Protein AF-A0A968XR82-F1 (afdb_monomer_lite)

Foldseek 3Di:
DDDDDDDPPDDPPCCCVVPVPDDPVNVLLVVQLVDQKDFDADPVQATQAIHHNDPVCCPVPGVVRHRDRPDDD

Secondary structure (DSSP, 8-state):
------------SSHHHHHTT--HHHHHHHHHHH-SEEEEE-TTSBEEEEEES-GGGHHHHHHHHTTSBSS--

Structure (mmCIF, N/CA/C/O backbone):
data_AF-A0A968XR82-F1
#
_entry.id   AF-A0A968XR82-F1
#
loop_
_atom_site.group_PDB
_atom_site.id
_atom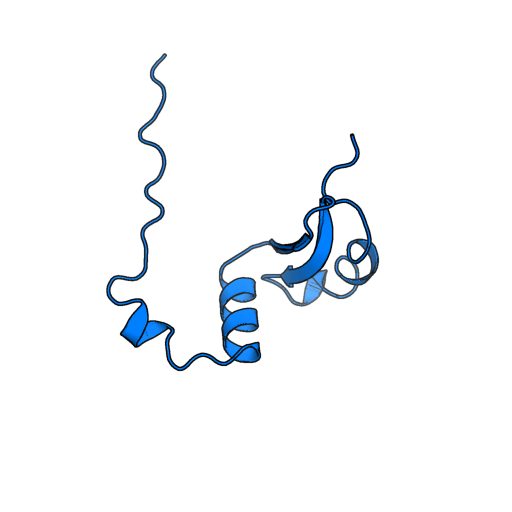_site.type_symbol
_atom_site.label_atom_id
_atom_site.label_alt_id
_atom_site.label_comp_id
_atom_site.label_asym_id
_atom_site.label_entity_id
_atom_site.label_seq_id
_atom_site.pdbx_PDB_ins_code
_atom_site.Cartn_x
_atom_site.Cartn_y
_atom_site.Cartn_z
_atom_site.occupancy
_atom_site.B_iso_or_equiv
_atom_site.auth_seq_id
_atom_site.auth_comp_id
_atom_site.auth_asym_id
_atom_site.auth_atom_id
_atom_site.pdbx_PDB_model_num
ATOM 1 N N . MET A 1 1 ? -9.864 37.220 -2.496 1.00 48.50 1 MET A N 1
ATOM 2 C CA . MET A 1 1 ? -9.905 35.817 -2.032 1.00 48.50 1 MET A CA 1
ATOM 3 C C . MET A 1 1 ? -10.389 34.970 -3.205 1.00 48.50 1 MET A C 1
ATOM 5 O O . MET A 1 1 ? -11.516 35.169 -3.630 1.00 48.50 1 MET A O 1
ATOM 9 N N . GLN A 1 2 ? -9.532 34.143 -3.811 1.00 59.19 2 GLN A N 1
ATOM 10 C CA . GLN A 1 2 ? -9.869 33.340 -4.997 1.00 59.19 2 GLN A CA 1
ATOM 11 C C . GLN A 1 2 ? -9.546 31.872 -4.693 1.00 59.19 2 GLN A C 1
ATOM 13 O O . GLN A 1 2 ? -8.406 31.556 -4.359 1.00 59.19 2 GLN A O 1
ATOM 18 N N . LEU A 1 3 ? -10.546 30.986 -4.745 1.00 58.16 3 LEU A N 1
ATOM 19 C CA . LEU A 1 3 ? -10.353 29.540 -4.603 1.00 58.16 3 LEU A CA 1
ATOM 20 C C . LEU A 1 3 ? -10.074 28.917 -5.985 1.00 58.16 3 LEU A C 1
ATOM 22 O O . LEU A 1 3 ? -10.975 28.821 -6.807 1.00 58.16 3 LEU A O 1
ATOM 26 N N . ALA A 1 4 ? -8.808 28.521 -6.171 1.00 55.69 4 ALA A N 1
ATOM 27 C CA . ALA A 1 4 ? -8.247 27.364 -6.894 1.00 55.69 4 ALA A CA 1
ATOM 28 C C . ALA A 1 4 ? -8.666 27.012 -8.346 1.00 55.69 4 ALA A C 1
ATOM 30 O O . ALA A 1 4 ? -9.836 26.759 -8.617 1.00 55.69 4 ALA A O 1
ATOM 31 N N . PRO A 1 5 ? -7.696 26.653 -9.213 1.00 52.41 5 PRO A N 1
ATOM 32 C CA . PRO A 1 5 ? -7.794 25.401 -9.953 1.00 52.41 5 PRO A CA 1
ATOM 33 C C . PRO A 1 5 ? -7.480 24.234 -8.998 1.00 52.41 5 PRO A C 1
ATOM 35 O O . PRO A 1 5 ? -6.410 24.182 -8.387 1.00 52.41 5 PRO A O 1
ATOM 38 N N . ARG A 1 6 ? -8.409 23.281 -8.840 1.00 60.31 6 ARG A N 1
ATOM 39 C CA . ARG A 1 6 ? -8.092 21.981 -8.221 1.00 60.31 6 ARG A CA 1
ATOM 40 C C . ARG A 1 6 ? -6.954 21.361 -9.034 1.00 60.31 6 ARG A C 1
ATOM 42 O O . ARG A 1 6 ? -7.080 21.262 -10.253 1.00 60.31 6 ARG A O 1
ATOM 49 N N . LYS A 1 7 ? -5.860 20.973 -8.362 1.00 55.06 7 LYS A N 1
ATOM 50 C CA . LYS A 1 7 ? -4.760 20.190 -8.947 1.00 55.06 7 LYS A CA 1
ATOM 51 C C . LYS A 1 7 ? -5.355 19.125 -9.867 1.00 55.06 7 LYS A C 1
ATOM 53 O O . LYS A 1 7 ? -6.156 18.302 -9.427 1.00 55.06 7 LYS A O 1
ATOM 58 N N . SER A 1 8 ? -4.976 19.152 -11.138 1.00 58.94 8 SER A N 1
ATOM 59 C CA . SER A 1 8 ? -5.212 18.019 -12.018 1.00 58.94 8 SER A CA 1
ATOM 60 C C . SER A 1 8 ? -4.453 16.830 -11.435 1.00 58.94 8 SER A C 1
ATOM 62 O O . SER A 1 8 ? -3.231 16.911 -11.289 1.00 58.94 8 SER A O 1
ATOM 64 N N . ASN A 1 9 ? -5.140 15.730 -11.132 1.00 61.31 9 ASN A N 1
ATOM 65 C CA . ASN A 1 9 ? -4.477 14.441 -10.953 1.00 61.31 9 ASN A CA 1
ATOM 66 C C . ASN A 1 9 ? -3.986 14.003 -12.332 1.00 61.31 9 ASN A C 1
ATOM 68 O O . ASN A 1 9 ? -4.680 13.278 -13.043 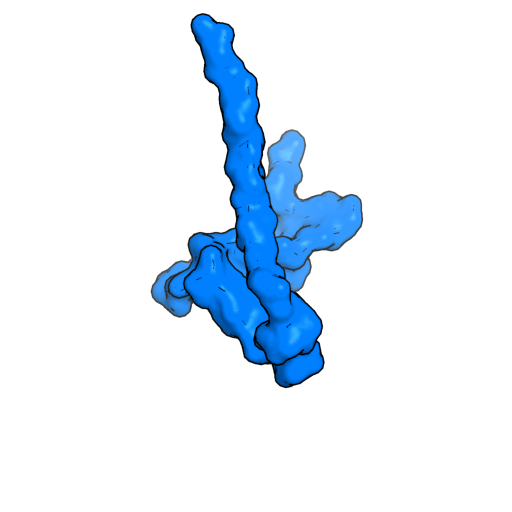1.00 61.31 9 ASN A O 1
ATOM 72 N N . ALA A 1 10 ? -2.843 14.545 -12.758 1.00 74.50 10 ALA A N 1
ATOM 73 C CA . ALA A 1 10 ? -2.231 14.186 -14.022 1.00 74.50 10 ALA A CA 1
ATOM 74 C C . ALA A 1 10 ? -2.007 12.670 -14.019 1.00 74.50 10 ALA A C 1
ATOM 76 O O . ALA A 1 10 ? -1.217 12.140 -13.244 1.00 74.50 10 ALA A O 1
ATOM 77 N N . GLN A 1 11 ? -2.780 11.973 -14.843 1.00 83.31 1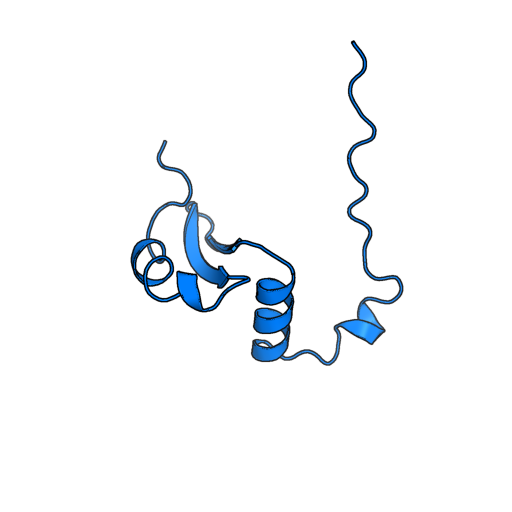1 GLN A N 1
ATOM 78 C CA . GLN A 1 11 ? -2.687 10.530 -14.996 1.00 83.31 11 GLN A CA 1
ATOM 79 C C . GLN A 1 11 ? -1.536 10.169 -15.935 1.00 83.31 11 GLN A C 1
ATOM 81 O O . GLN A 1 11 ? -1.077 10.995 -16.732 1.00 83.31 11 GLN A O 1
ATOM 86 N N . PHE A 1 12 ? -1.111 8.905 -15.902 1.00 86.06 12 PHE A N 1
ATOM 87 C CA . PHE A 1 12 ? -0.218 8.376 -16.927 1.00 86.06 12 PHE A CA 1
ATOM 88 C C . PHE A 1 12 ? -0.789 8.650 -18.320 1.00 86.06 12 PHE A C 1
ATOM 90 O O . PHE A 1 12 ? -1.975 8.443 -18.572 1.00 86.06 12 PHE A O 1
ATOM 97 N N . LYS A 1 13 ? 0.075 9.056 -19.253 1.00 91.81 13 LYS A N 1
ATOM 98 C CA . LYS A 1 13 ? -0.316 9.284 -20.652 1.00 91.81 13 LYS A CA 1
ATOM 99 C C . LYS A 1 13 ? -0.838 8.004 -21.326 1.00 91.81 13 LYS A C 1
ATOM 101 O O . LYS A 1 13 ? -1.680 8.082 -22.211 1.00 91.81 13 LYS A O 1
ATOM 106 N N . TRP A 1 14 ? -0.353 6.834 -20.895 1.00 93.31 14 TRP A N 1
ATOM 107 C CA . TRP A 1 14 ? -0.686 5.524 -21.470 1.00 93.31 14 TRP A CA 1
ATOM 108 C C . TRP A 1 14 ? -0.850 4.442 -20.382 1.00 93.31 14 TRP A C 1
ATOM 110 O O . TRP A 1 14 ? -0.059 3.501 -20.331 1.00 93.31 14 TRP A O 1
ATOM 120 N N . PRO A 1 15 ? -1.870 4.523 -19.509 1.00 91.06 15 PRO A N 1
ATOM 121 C CA . PRO A 1 15 ? -1.962 3.697 -18.301 1.00 91.06 15 PRO A CA 1
ATOM 122 C C . PRO A 1 15 ? -2.051 2.199 -18.608 1.00 91.06 15 PRO A C 1
ATOM 124 O O . PRO A 1 15 ? -1.409 1.404 -17.935 1.00 91.06 15 PRO A O 1
ATOM 127 N N . LYS A 1 16 ? -2.753 1.799 -19.680 1.00 92.50 16 LYS A N 1
ATOM 128 C CA . LYS A 1 16 ? -2.779 0.393 -20.118 1.00 92.50 16 LYS A CA 1
ATOM 129 C C . LYS A 1 16 ? -1.382 -0.114 -20.471 1.00 92.50 16 LYS A C 1
ATOM 131 O O . LYS A 1 16 ? -1.018 -1.204 -20.062 1.00 92.50 16 LYS A O 1
ATOM 136 N N . LYS A 1 17 ? -0.578 0.670 -21.193 1.00 92.56 17 LYS A N 1
ATOM 137 C CA . LYS A 1 17 ? 0.791 0.271 -21.553 1.00 92.56 17 LYS A CA 1
ATOM 138 C C . LYS A 1 17 ? 1.705 0.232 -20.325 1.00 92.56 17 LYS A C 1
ATOM 140 O O . LYS A 1 17 ? 2.524 -0.667 -20.217 1.00 92.56 17 LYS A O 1
ATOM 145 N N . SER A 1 18 ? 1.565 1.205 -19.428 1.00 91.31 18 SER A N 1
ATOM 146 C CA . SER A 1 18 ? 2.448 1.365 -18.271 1.00 91.31 18 SER A CA 1
ATOM 147 C C . SER A 1 18 ? 2.126 0.429 -17.104 1.00 91.31 18 SER A C 1
ATOM 149 O O . SER A 1 18 ? 3.041 0.076 -16.374 1.00 91.31 18 SER A O 1
ATOM 151 N N . LEU A 1 19 ? 0.858 0.041 -16.914 1.00 93.81 19 LEU A N 1
ATOM 152 C CA . LEU A 1 19 ? 0.402 -0.657 -15.704 1.00 93.81 19 LEU A CA 1
ATOM 153 C C . LEU A 1 19 ? -0.134 -2.076 -15.953 1.00 93.81 19 LEU A C 1
ATOM 155 O O . LEU A 1 19 ? -0.225 -2.844 -15.005 1.00 93.81 19 LEU A O 1
ATOM 159 N N . SER A 1 20 ? -0.488 -2.456 -17.190 1.00 93.44 20 SER A N 1
ATOM 160 C CA . SER A 1 20 ? -1.158 -3.753 -17.451 1.00 93.44 20 SER A CA 1
ATOM 161 C C . SER A 1 20 ? -0.325 -4.992 -17.127 1.00 93.44 20 SER A C 1
ATOM 163 O O . SER A 1 20 ? -0.899 -6.051 -16.902 1.00 93.44 20 SER A O 1
ATOM 165 N N . ALA A 1 21 ? 1.001 -4.867 -17.119 1.00 93.81 21 ALA A N 1
ATOM 166 C CA . ALA A 1 21 ? 1.917 -5.962 -16.818 1.00 93.81 21 ALA A CA 1
ATOM 167 C C . ALA A 1 21 ? 2.332 -6.014 -15.339 1.00 93.81 21 ALA A C 1
ATOM 169 O O . ALA A 1 21 ? 3.119 -6.882 -14.972 1.00 93.81 21 ALA A O 1
ATOM 170 N N . LEU A 1 22 ? 1.863 -5.079 -14.502 1.00 96.06 22 LEU A N 1
ATOM 171 C CA . LEU A 1 22 ? 2.211 -5.075 -13.086 1.00 96.06 22 LEU A CA 1
ATOM 172 C C . LEU A 1 22 ? 1.403 -6.147 -12.361 1.00 96.06 22 LEU A C 1
ATOM 174 O O . LEU A 1 22 ? 0.172 -6.128 -12.374 1.00 96.06 22 LEU A O 1
ATOM 178 N N . ASP A 1 23 ? 2.110 -7.058 -11.703 1.00 95.19 23 ASP A N 1
ATOM 179 C CA . ASP A 1 23 ? 1.508 -7.909 -10.688 1.00 95.19 23 ASP A CA 1
ATOM 180 C C . ASP A 1 23 ? 1.251 -7.115 -9.393 1.00 95.19 23 ASP A C 1
ATOM 182 O O . ASP A 1 23 ? 1.599 -5.934 -9.267 1.00 95.19 23 ASP A O 1
ATOM 186 N N . ALA A 1 24 ? 0.615 -7.763 -8.417 1.00 95.00 24 ALA A N 1
ATOM 187 C CA . ALA A 1 24 ? 0.273 -7.126 -7.148 1.00 95.00 24 ALA A CA 1
ATOM 188 C C . ALA A 1 24 ? 1.508 -6.600 -6.392 1.00 95.00 24 ALA A C 1
ATOM 190 O O . ALA A 1 24 ? 1.446 -5.530 -5.786 1.00 95.00 24 ALA A O 1
ATOM 191 N N . LEU A 1 25 ? 2.639 -7.308 -6.460 1.00 93.88 25 LEU A N 1
ATOM 192 C CA . LEU A 1 25 ? 3.861 -6.932 -5.752 1.00 93.88 25 LEU A CA 1
ATOM 193 C C . LEU A 1 25 ? 4.516 -5.705 -6.398 1.00 93.88 25 LEU A C 1
ATOM 195 O O . LEU A 1 25 ? 4.877 -4.750 -5.709 1.00 93.88 25 LEU A O 1
ATOM 199 N N . SER A 1 26 ? 4.655 -5.708 -7.723 1.00 94.75 26 SER A N 1
ATOM 200 C CA . SER A 1 26 ? 5.172 -4.575 -8.486 1.00 94.75 26 SER A CA 1
ATOM 201 C C . SER A 1 26 ? 4.271 -3.347 -8.360 1.00 94.75 26 SER A C 1
ATOM 203 O O . SER A 1 26 ? 4.783 -2.233 -8.247 1.00 94.75 26 SER A O 1
ATOM 205 N N . ALA A 1 27 ? 2.948 -3.532 -8.334 1.00 94.38 27 ALA A N 1
ATOM 206 C CA . ALA A 1 27 ? 2.006 -2.447 -8.084 1.00 94.38 27 ALA A CA 1
ATOM 207 C C . ALA A 1 27 ? 2.182 -1.855 -6.676 1.00 94.38 27 ALA A C 1
ATOM 209 O O . ALA A 1 27 ? 2.277 -0.636 -6.546 1.00 94.38 27 ALA A O 1
ATOM 210 N N . GLY A 1 28 ? 2.300 -2.699 -5.644 1.00 93.00 28 GLY A N 1
ATOM 211 C CA . GLY A 1 28 ? 2.547 -2.260 -4.267 1.00 93.00 28 GLY A CA 1
ATOM 212 C C . GLY A 1 28 ? 3.831 -1.438 -4.134 1.00 93.00 28 GLY A C 1
ATOM 213 O O . GLY A 1 28 ? 3.806 -0.339 -3.585 1.00 93.00 28 GLY A O 1
ATOM 214 N N . LYS A 1 29 ? 4.933 -1.907 -4.735 1.00 91.88 29 LYS A N 1
ATOM 215 C CA . LYS A 1 29 ? 6.214 -1.177 -4.761 1.00 91.88 29 LYS A CA 1
ATOM 216 C C . LYS A 1 29 ? 6.110 0.174 -5.463 1.00 91.88 29 LYS A C 1
ATOM 218 O O . LYS A 1 29 ? 6.638 1.160 -4.961 1.00 91.88 29 LYS A O 1
ATOM 223 N N . LEU A 1 30 ? 5.433 0.230 -6.612 1.00 93.88 30 LEU A N 1
ATOM 224 C CA . LEU A 1 30 ? 5.224 1.485 -7.336 1.00 93.88 30 LEU A CA 1
ATOM 225 C C . LEU A 1 30 ? 4.419 2.489 -6.501 1.00 93.88 30 LEU A C 1
ATOM 227 O O . LEU A 1 30 ? 4.749 3.671 -6.492 1.00 93.88 30 LEU A O 1
ATOM 231 N N . ILE A 1 31 ? 3.371 2.023 -5.816 1.00 93.19 31 ILE A N 1
ATOM 232 C CA . ILE A 1 31 ? 2.528 2.861 -4.957 1.00 93.19 31 ILE A CA 1
ATOM 233 C C . ILE A 1 31 ? 3.334 3.396 -3.771 1.00 93.19 31 ILE A C 1
ATOM 235 O O . ILE A 1 31 ? 3.310 4.603 -3.546 1.00 93.19 31 ILE A O 1
ATOM 239 N N . GLY A 1 32 ? 4.068 2.529 -3.064 1.00 92.00 32 GLY A N 1
ATOM 240 C CA . GLY A 1 32 ? 4.938 2.932 -1.956 1.00 92.00 32 GLY A CA 1
ATOM 241 C C . GLY A 1 32 ? 5.974 3.958 -2.405 1.00 92.00 32 GLY A C 1
ATOM 242 O O . GLY A 1 32 ? 6.028 5.047 -1.861 1.00 92.00 32 GLY A O 1
ATOM 243 N N . ALA A 1 33 ? 6.698 3.694 -3.494 1.00 91.06 33 ALA A N 1
ATOM 244 C CA . ALA A 1 33 ? 7.707 4.622 -4.010 1.00 91.06 33 ALA A CA 1
ATOM 245 C C . ALA A 1 33 ? 7.151 5.993 -4.454 1.00 91.06 33 ALA A C 1
ATOM 247 O O . ALA A 1 33 ? 7.903 6.962 -4.540 1.00 91.06 33 ALA A O 1
ATOM 248 N N . ALA A 1 34 ? 5.860 6.080 -4.792 1.00 91.12 34 ALA A N 1
ATOM 249 C CA . ALA A 1 34 ? 5.224 7.311 -5.260 1.00 91.12 34 ALA A CA 1
ATOM 250 C C . ALA A 1 34 ? 4.520 8.110 -4.151 1.00 91.12 34 ALA A C 1
ATOM 252 O O . ALA A 1 34 ? 4.111 9.248 -4.401 1.00 91.12 34 ALA A O 1
ATOM 253 N N . ALA A 1 35 ? 4.332 7.526 -2.967 1.00 89.56 35 ALA A N 1
ATOM 254 C CA . ALA A 1 35 ? 3.576 8.113 -1.871 1.00 89.56 35 ALA A CA 1
ATOM 255 C C . ALA A 1 35 ? 4.410 8.154 -0.590 1.00 89.56 35 ALA A C 1
ATOM 257 O O . ALA A 1 35 ? 5.167 7.236 -0.305 1.00 89.56 35 ALA A O 1
ATOM 258 N N . ASP A 1 36 ? 4.203 9.174 0.241 1.00 87.50 36 ASP A N 1
ATOM 259 C CA . ASP A 1 36 ? 4.754 9.143 1.600 1.00 87.50 36 ASP A CA 1
ATOM 260 C C . ASP A 1 36 ? 4.116 7.985 2.390 1.00 87.50 36 ASP A C 1
ATOM 262 O O . ASP A 1 36 ? 4.805 7.184 3.021 1.00 87.50 36 ASP A O 1
ATOM 266 N N . VAL A 1 37 ? 2.784 7.868 2.286 1.00 89.06 37 VAL A N 1
ATOM 267 C CA . VAL A 1 37 ? 1.968 6.792 2.861 1.00 89.06 37 VAL A CA 1
ATOM 268 C C . VAL A 1 37 ? 0.810 6.465 1.916 1.00 89.06 37 VAL A C 1
ATOM 270 O O . VAL A 1 37 ? 0.065 7.356 1.501 1.00 89.06 37 VAL A O 1
ATOM 273 N N . ALA A 1 38 ? 0.606 5.183 1.623 1.00 93.19 38 ALA A N 1
ATOM 274 C CA . ALA A 1 38 ? -0.574 4.665 0.940 1.00 93.19 38 ALA A CA 1
ATOM 275 C C . ALA A 1 38 ? -1.293 3.649 1.835 1.00 93.19 38 ALA A C 1
ATOM 277 O O . ALA A 1 38 ? -0.649 2.772 2.399 1.00 93.19 38 ALA A O 1
ATOM 278 N N . LEU A 1 39 ? -2.621 3.753 1.956 1.00 93.62 39 LEU A N 1
ATOM 279 C CA . LEU A 1 39 ? -3.431 2.913 2.846 1.00 93.62 39 LEU A CA 1
ATOM 280 C C . LEU A 1 39 ? -4.531 2.191 2.069 1.00 93.62 39 LEU A C 1
ATOM 282 O O . LEU A 1 39 ? -5.270 2.812 1.301 1.00 93.62 39 LEU A O 1
ATOM 286 N N . VAL A 1 40 ? -4.702 0.900 2.340 1.00 94.94 40 VAL A N 1
ATOM 287 C CA . VAL A 1 40 ? -5.913 0.158 1.982 1.00 94.94 40 VAL A CA 1
ATOM 288 C C . VAL A 1 40 ? -6.855 0.216 3.174 1.00 94.94 40 VAL A C 1
ATOM 290 O O . VAL A 1 40 ? -6.530 -0.263 4.259 1.00 94.94 40 VAL A O 1
ATOM 293 N N . ILE A 1 41 ? -8.032 0.803 2.976 1.00 95.56 41 ILE A N 1
ATOM 294 C CA . ILE A 1 41 ? -9.027 1.003 4.031 1.00 95.56 41 ILE A CA 1
ATOM 295 C C . ILE A 1 41 ? -10.300 0.249 3.651 1.00 95.56 41 ILE A C 1
ATOM 297 O O . ILE A 1 41 ? -10.768 0.343 2.515 1.00 95.56 41 ILE A O 1
ATOM 301 N N . ASP A 1 42 ? -10.857 -0.514 4.591 1.00 95.62 42 ASP A N 1
ATOM 302 C CA . ASP A 1 42 ? -12.125 -1.208 4.372 1.00 95.62 42 ASP A CA 1
ATOM 303 C C . ASP A 1 42 ? -13.345 -0.278 4.498 1.00 95.62 42 ASP A C 1
ATOM 305 O O . ASP A 1 42 ? -13.254 0.894 4.865 1.00 95.62 42 ASP A O 1
ATOM 309 N N . ALA A 1 43 ? -14.536 -0.814 4.223 1.00 95.44 43 ALA A N 1
ATOM 310 C CA . ALA A 1 43 ? -15.782 -0.050 4.289 1.00 95.44 43 ALA A CA 1
ATOM 311 C C . ALA A 1 43 ? -16.122 0.486 5.697 1.00 95.44 43 ALA A C 1
ATOM 313 O O . ALA A 1 43 ? -16.982 1.357 5.823 1.00 95.44 43 ALA A O 1
ATOM 314 N N . LYS A 1 44 ? -15.479 -0.026 6.754 1.00 94.00 44 LYS A N 1
ATOM 315 C CA . LYS A 1 44 ? -15.648 0.431 8.141 1.00 94.00 44 LYS A CA 1
ATOM 316 C C . LYS A 1 44 ? -14.612 1.487 8.534 1.00 94.00 44 LYS A C 1
ATOM 318 O O . LYS A 1 44 ? -14.646 1.960 9.667 1.00 94.00 44 LYS A O 1
ATOM 323 N N . GLY A 1 45 ? -13.711 1.866 7.628 1.00 94.19 45 GLY A N 1
ATOM 324 C CA . GLY A 1 45 ? -12.649 2.828 7.909 1.00 94.19 45 GLY A CA 1
ATOM 325 C C . GLY A 1 45 ? -11.429 2.216 8.599 1.00 94.19 45 GLY A C 1
ATOM 326 O O . GLY A 1 45 ? -10.596 2.964 9.112 1.00 94.19 45 GLY A O 1
ATOM 327 N N . VAL A 1 46 ? -11.316 0.883 8.638 1.00 94.88 46 VAL A N 1
ATOM 328 C CA . VAL A 1 46 ? -10.183 0.185 9.258 1.00 94.88 46 VAL A CA 1
ATOM 329 C C . VAL A 1 46 ? -9.065 -0.004 8.237 1.00 94.88 46 VAL A C 1
ATOM 331 O O . VAL A 1 46 ? -9.309 -0.458 7.118 1.00 94.88 46 VAL A O 1
ATOM 334 N N . ILE A 1 47 ? -7.835 0.318 8.638 1.00 95.31 47 ILE A N 1
ATOM 335 C CA . ILE A 1 47 ? -6.627 0.105 7.837 1.00 95.31 47 ILE A CA 1
ATOM 336 C C . ILE A 1 47 ? -6.380 -1.402 7.733 1.00 95.31 47 ILE A C 1
ATOM 338 O O . ILE A 1 47 ? -6.261 -2.098 8.743 1.00 95.31 47 ILE A O 1
ATOM 342 N N . ARG A 1 48 ? -6.343 -1.921 6.508 1.00 95.12 48 ARG A N 1
ATOM 343 C CA . ARG A 1 48 ? -6.145 -3.346 6.209 1.00 95.12 48 ARG A CA 1
ATOM 344 C C . ARG A 1 48 ? -4.742 -3.659 5.724 1.00 95.12 48 ARG A C 1
ATOM 346 O O . ARG A 1 48 ? -4.302 -4.784 5.921 1.00 95.12 48 ARG A O 1
ATOM 353 N N . ASP A 1 49 ? -4.110 -2.687 5.082 1.00 93.50 49 ASP A N 1
ATOM 354 C CA . ASP A 1 49 ? -2.773 -2.792 4.513 1.00 93.50 49 ASP A CA 1
ATOM 355 C C . ASP A 1 49 ? -2.209 -1.387 4.265 1.00 93.50 49 ASP A C 1
ATOM 357 O O . ASP A 1 49 ? -2.973 -0.411 4.207 1.00 93.50 49 ASP A O 1
ATOM 361 N N . LEU A 1 50 ? -0.894 -1.281 4.103 1.00 92.56 50 LEU A N 1
ATOM 362 C CA . LEU A 1 50 ? -0.215 -0.032 3.787 1.00 92.56 50 LEU A CA 1
ATOM 363 C C . LEU A 1 50 ? 1.088 -0.241 3.018 1.00 92.56 50 LEU A C 1
ATOM 365 O O . LEU A 1 50 ? 1.735 -1.278 3.103 1.00 92.56 50 LEU A O 1
ATOM 369 N N . ALA A 1 51 ? 1.486 0.797 2.293 1.00 91.44 51 ALA A N 1
ATOM 370 C CA . ALA A 1 51 ? 2.806 0.923 1.695 1.00 91.44 51 ALA A CA 1
ATOM 371 C C . ALA A 1 51 ? 3.395 2.285 2.070 1.00 91.44 51 ALA A C 1
ATOM 373 O O . ALA A 1 51 ? 2.673 3.286 2.106 1.00 91.44 51 ALA A O 1
ATOM 374 N N . LEU A 1 52 ? 4.698 2.321 2.333 1.00 88.25 52 LEU A N 1
ATOM 375 C CA . LEU A 1 52 ? 5.432 3.537 2.678 1.00 88.25 52 LEU A CA 1
ATOM 376 C C . LEU A 1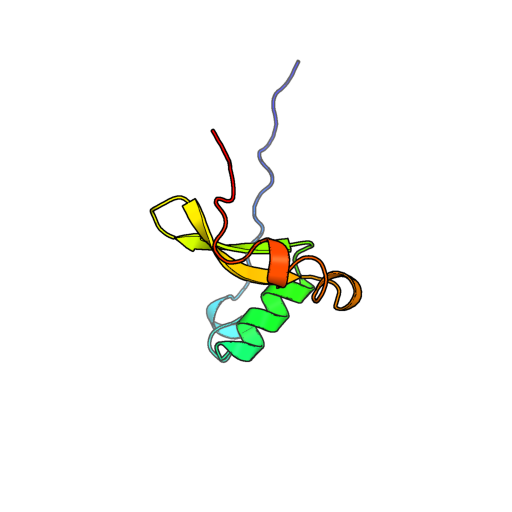 52 ? 6.481 3.833 1.609 1.00 88.25 52 LEU A C 1
ATOM 378 O O . LEU A 1 52 ? 6.984 2.917 0.956 1.00 88.25 52 LEU A O 1
ATOM 382 N N . GLY A 1 53 ? 6.822 5.111 1.453 1.00 86.56 53 GLY A N 1
ATOM 383 C CA . GLY A 1 53 ? 7.902 5.548 0.565 1.00 86.56 53 GLY A CA 1
ATOM 384 C C . GLY A 1 53 ? 9.310 5.358 1.131 1.00 86.56 53 GLY A C 1
ATOM 385 O O . GLY A 1 53 ? 10.279 5.563 0.404 1.00 86.56 53 GLY A O 1
ATOM 386 N N . SER A 1 54 ? 9.432 4.972 2.406 1.00 81.00 54 SER A N 1
ATOM 387 C CA . SER A 1 54 ? 10.705 4.687 3.072 1.00 81.00 54 SER A CA 1
ATOM 388 C C . SER A 1 54 ? 10.605 3.431 3.932 1.00 81.00 54 SER A C 1
ATOM 390 O O . SER A 1 54 ? 9.666 3.296 4.721 1.00 81.00 54 SER A O 1
ATOM 392 N N . ASP A 1 55 ? 11.606 2.558 3.808 1.00 73.38 55 ASP A N 1
ATOM 393 C CA . ASP A 1 55 ? 11.738 1.334 4.603 1.00 73.38 55 ASP A CA 1
ATOM 394 C C . ASP A 1 55 ? 12.012 1.648 6.086 1.00 73.38 55 ASP A C 1
ATOM 396 O O . ASP A 1 55 ? 11.575 0.906 6.962 1.00 73.38 55 ASP A O 1
ATOM 400 N N . ASP A 1 56 ? 12.640 2.793 6.385 1.00 72.19 56 ASP A N 1
ATOM 401 C CA . ASP A 1 56 ? 13.005 3.202 7.753 1.00 72.19 56 ASP A CA 1
ATOM 402 C C . ASP A 1 56 ? 11.786 3.433 8.664 1.00 72.19 56 ASP A C 1
ATOM 4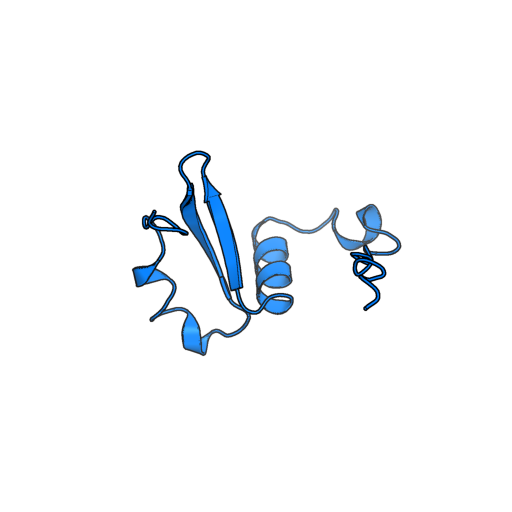04 O O . ASP A 1 56 ? 11.899 3.405 9.886 1.00 72.19 56 ASP A O 1
ATOM 408 N N . LEU A 1 57 ? 10.614 3.687 8.075 1.00 66.88 57 LEU A N 1
ATOM 409 C CA . LEU A 1 57 ? 9.365 3.930 8.801 1.00 66.88 57 LEU A CA 1
ATOM 410 C C . LEU A 1 57 ? 8.486 2.678 8.891 1.00 66.88 57 LEU A C 1
ATOM 412 O O . LEU A 1 57 ? 7.452 2.711 9.557 1.00 66.88 57 LEU A O 1
ATOM 416 N N . PHE A 1 58 ? 8.853 1.593 8.204 1.00 69.38 58 PHE A N 1
ATOM 417 C CA . PHE A 1 58 ? 7.958 0.460 8.001 1.00 69.38 58 PHE A CA 1
ATOM 418 C C . PHE A 1 58 ? 7.684 -0.296 9.296 1.00 69.38 58 PHE A C 1
ATOM 420 O O . PHE A 1 58 ? 6.521 -0.474 9.646 1.00 69.38 58 PHE A O 1
ATOM 427 N N . ASP A 1 59 ? 8.715 -0.643 10.061 1.00 66.12 59 ASP A N 1
ATOM 428 C CA . ASP A 1 59 ? 8.542 -1.484 11.250 1.00 66.12 59 ASP A CA 1
ATOM 429 C C . ASP A 1 59 ? 7.792 -0.766 12.393 1.00 66.12 59 ASP A C 1
ATOM 431 O O . ASP A 1 59 ? 6.976 -1.372 13.084 1.00 66.12 59 ASP A O 1
ATOM 435 N N . GLU A 1 60 ? 7.989 0.545 12.575 1.00 69.25 60 GLU A N 1
ATOM 436 C CA . GLU A 1 60 ? 7.301 1.306 13.634 1.00 69.25 60 GLU A CA 1
ATOM 437 C C . GLU A 1 60 ? 5.847 1.669 13.271 1.00 69.25 60 GLU A C 1
ATOM 439 O O . GLU A 1 60 ? 4.955 1.703 14.131 1.00 69.25 60 GLU A O 1
ATOM 444 N N . VAL A 1 61 ? 5.580 1.951 11.992 1.00 70.00 61 VAL A N 1
ATOM 445 C CA . VAL A 1 61 ? 4.269 2.434 11.527 1.00 70.00 61 VAL A CA 1
ATOM 446 C C . VAL A 1 61 ? 3.363 1.282 11.100 1.00 70.00 61 VAL A C 1
ATOM 448 O O . VAL A 1 61 ? 2.163 1.318 11.386 1.00 70.00 61 VAL A O 1
ATOM 451 N N . ALA A 1 62 ? 3.901 0.248 10.446 1.00 67.38 62 ALA A N 1
ATOM 452 C CA . ALA A 1 62 ? 3.076 -0.811 9.877 1.00 67.38 62 ALA A CA 1
ATOM 453 C C . ALA A 1 62 ? 2.342 -1.611 10.960 1.00 67.38 62 ALA A C 1
ATOM 455 O O . ALA A 1 62 ? 1.115 -1.753 10.910 1.00 67.38 62 ALA A O 1
ATOM 456 N N . ASP A 1 63 ? 3.073 -2.034 11.991 1.00 72.25 63 ASP A N 1
ATOM 457 C CA . ASP A 1 63 ? 2.533 -2.842 13.088 1.00 72.25 63 ASP A CA 1
ATOM 458 C C . ASP A 1 63 ? 1.553 -2.066 13.976 1.00 72.25 63 ASP A C 1
ATOM 460 O O . ASP A 1 63 ? 0.665 -2.647 14.606 1.00 72.25 63 ASP A O 1
ATOM 464 N N . SER A 1 64 ? 1.675 -0.738 14.030 1.00 83.75 64 SER A N 1
ATOM 465 C CA . SER A 1 64 ? 0.849 0.088 14.911 1.00 83.75 64 SER A CA 1
ATOM 466 C C . SER A 1 64 ? -0.475 0.530 14.276 1.00 83.75 64 SER A C 1
ATOM 468 O O . SER A 1 64 ? -1.425 0.835 15.013 1.00 83.75 64 SER A O 1
ATOM 470 N N . TRP A 1 65 ? -0.563 0.568 12.939 1.00 90.69 65 TRP A N 1
ATOM 471 C CA . TRP A 1 65 ? -1.711 1.117 12.204 1.00 90.69 65 TRP A CA 1
ATOM 472 C C . TRP A 1 65 ? -2.631 0.052 11.608 1.00 90.69 65 TRP A C 1
ATOM 474 O O . TRP A 1 65 ? -3.849 0.256 11.579 1.00 90.69 65 TRP A O 1
ATOM 484 N N . VAL A 1 66 ? -2.102 -1.087 11.152 1.00 92.19 66 VAL A N 1
ATOM 485 C CA . VAL A 1 66 ? -2.945 -2.153 10.590 1.00 92.19 66 VAL A CA 1
ATOM 486 C C . VAL A 1 66 ? -3.931 -2.658 11.651 1.00 92.19 66 VAL A C 1
ATOM 488 O O . VAL A 1 66 ? -3.588 -2.924 12.799 1.00 92.19 66 VAL A O 1
ATOM 491 N N . GLY A 1 67 ? -5.208 -2.755 11.276 1.00 93.44 67 GLY A N 1
ATOM 492 C CA . GLY A 1 67 ? -6.304 -3.123 12.174 1.00 93.44 67 GLY A CA 1
ATOM 493 C C . GLY A 1 67 ? -6.882 -1.965 12.996 1.00 93.44 67 GLY A C 1
ATOM 494 O O . GLY A 1 67 ? -7.877 -2.167 13.696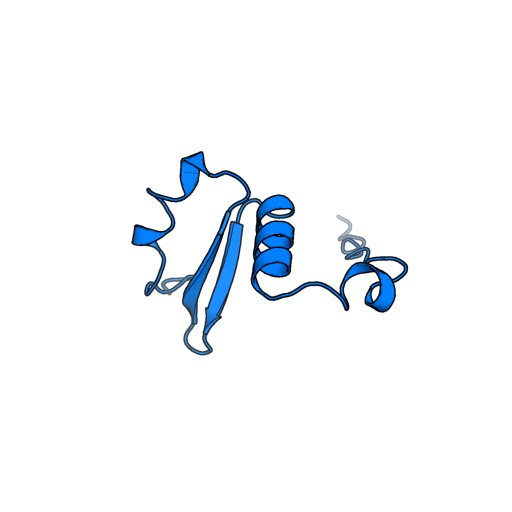 1.00 93.44 67 GLY A O 1
ATOM 495 N N . ARG A 1 68 ? -6.328 -0.750 12.899 1.00 93.19 68 ARG A N 1
ATOM 496 C CA . ARG A 1 68 ? -6.869 0.454 13.549 1.00 93.19 68 ARG A CA 1
ATOM 497 C C . ARG A 1 68 ? -7.789 1.246 12.608 1.00 93.19 68 ARG A C 1
ATOM 499 O O . ARG A 1 68 ? -7.620 1.194 11.388 1.00 93.19 68 ARG A O 1
ATOM 506 N N . PRO A 1 69 ? -8.746 2.022 13.144 1.00 93.56 69 PRO A N 1
ATOM 507 C CA . PRO A 1 69 ? -9.451 3.042 12.372 1.00 93.56 69 PRO A CA 1
ATOM 508 C C . PRO A 1 69 ? -8.483 4.128 11.878 1.00 93.56 69 PRO A C 1
ATOM 510 O O . PRO A 1 69 ? -7.688 4.633 12.665 1.00 93.56 69 PRO A O 1
ATOM 513 N N . PHE A 1 70 ? -8.579 4.527 10.606 1.00 87.81 70 PHE A N 1
ATOM 514 C CA . PHE A 1 70 ? -7.770 5.631 10.062 1.00 87.81 70 PHE A CA 1
ATOM 515 C C . PHE A 1 70 ? -8.162 6.995 10.650 1.00 87.81 70 PHE A C 1
ATOM 517 O O . PHE A 1 70 ? -7.319 7.860 10.867 1.00 87.81 70 PHE A O 1
ATOM 524 N N . MET A 1 71 ? -9.452 7.184 10.929 1.00 77.69 71 MET A N 1
ATOM 525 C CA . MET A 1 71 ? -9.962 8.334 11.668 1.00 77.69 71 MET A CA 1
ATOM 526 C C . MET A 1 71 ? -10.795 7.833 12.840 1.00 77.69 71 MET A C 1
ATOM 528 O O . MET A 1 71 ? -11.832 7.195 12.657 1.00 77.69 71 MET A O 1
ATOM 532 N N . THR A 1 72 ? -10.346 8.144 14.048 1.00 58.44 72 THR A N 1
ATOM 533 C CA . THR A 1 72 ? -11.170 8.106 15.252 1.00 58.44 72 THR A CA 1
ATOM 534 C C . THR A 1 72 ? -12.081 9.330 15.221 1.00 58.44 72 THR A C 1
ATOM 536 O O . THR A 1 72 ? -11.597 10.460 15.182 1.00 58.44 72 THR A O 1
ATOM 539 N N . ARG A 1 73 ? -13.396 9.113 15.160 1.00 56.62 73 ARG A N 1
ATOM 540 C CA . ARG A 1 73 ? -14.363 10.166 15.491 1.00 56.62 73 ARG A CA 1
ATOM 541 C C . ARG A 1 73 ? -14.416 10.380 16.993 1.00 56.62 73 ARG A C 1
ATOM 543 O O . ARG A 1 73 ? -14.259 9.371 17.715 1.00 56.62 73 ARG A O 1
#

Sequence (73 aa):
MQLAPRKSNAQFKWPKKSLSALDALSAGKLIGAAADVALVIDAKGVIRDLALGSDDLFDEVADSWVGRPFMTR

Radius of gyration: 15.59 Å; chains: 1; bounding box: 29×44×37 Å

pLDDT: mean 83.53, std 13.94, range [48.5, 96.06]